Protein AF-A0AAV5ZBS5-F1 (afdb_monomer_lite)

pLDDT: mean 84.73, std 11.19, range [48.16, 96.88]

Structure (mmCIF, N/CA/C/O backbone):
data_AF-A0AAV5ZBS5-F1
#
_entry.id   AF-A0AAV5ZBS5-F1
#
loop_
_atom_site.group_PDB
_atom_site.id
_atom_site.type_symbol
_atom_site.label_atom_id
_atom_site.label_alt_id
_atom_site.label_comp_id
_atom_site.label_asym_id
_atom_site.label_entity_id
_atom_site.label_seq_id
_atom_site.pdbx_PDB_ins_code
_atom_site.Cartn_x
_atom_site.Cartn_y
_atom_site.Cartn_z
_atom_site.occupancy
_atom_site.B_iso_or_equiv
_atom_site.auth_seq_id
_atom_site.auth_comp_id
_atom_site.auth_asym_id
_atom_site.auth_atom_id
_atom_site.pdbx_PDB_model_num
ATOM 1 N N . MET A 1 1 ? 39.768 -5.581 -32.167 1.00 51.28 1 MET A N 1
ATOM 2 C CA . MET A 1 1 ? 39.218 -6.355 -31.025 1.00 51.28 1 MET A CA 1
ATOM 3 C C . MET A 1 1 ? 38.346 -5.538 -30.059 1.00 51.28 1 MET A C 1
ATOM 5 O O . MET A 1 1 ? 37.388 -6.115 -29.559 1.00 51.28 1 MET A O 1
ATOM 9 N N . LEU A 1 2 ? 38.604 -4.241 -29.797 1.00 56.34 2 LEU A N 1
ATOM 10 C CA . LEU A 1 2 ? 37.696 -3.407 -28.976 1.00 56.34 2 LEU A CA 1
ATOM 11 C C . LEU A 1 2 ? 36.294 -3.250 -29.602 1.00 56.34 2 LEU A C 1
ATOM 13 O O . LEU A 1 2 ? 35.307 -3.550 -28.942 1.00 56.34 2 LEU A O 1
ATOM 17 N N . HIS A 1 3 ? 36.211 -2.924 -30.899 1.00 62.34 3 HIS A N 1
ATOM 18 C CA . HIS A 1 3 ? 34.933 -2.745 -31.613 1.00 62.34 3 HIS A CA 1
ATOM 19 C C . HIS A 1 3 ? 33.985 -3.953 -31.527 1.00 62.34 3 HIS A C 1
ATOM 21 O O . HIS A 1 3 ? 32.789 -3.789 -31.313 1.00 62.34 3 HIS A O 1
ATOM 27 N N . GLU A 1 4 ? 34.493 -5.185 -31.627 1.00 64.44 4 GLU A N 1
ATOM 28 C CA . GLU A 1 4 ? 33.639 -6.374 -31.497 1.00 64.44 4 GLU A CA 1
ATOM 29 C C . GLU A 1 4 ? 33.108 -6.579 -30.075 1.00 64.44 4 GLU A C 1
ATOM 31 O O . GLU A 1 4 ? 31.980 -7.046 -29.895 1.00 64.44 4 GLU A O 1
ATOM 36 N N . ARG A 1 5 ? 33.910 -6.261 -29.050 1.00 65.81 5 ARG A N 1
ATOM 37 C CA . ARG A 1 5 ? 33.470 -6.338 -27.650 1.00 65.81 5 ARG A CA 1
ATOM 38 C C . ARG A 1 5 ? 32.401 -5.284 -27.369 1.00 65.81 5 ARG A C 1
ATOM 40 O O . ARG A 1 5 ? 31.407 -5.611 -26.716 1.00 65.81 5 ARG A O 1
ATOM 47 N N . ASP A 1 6 ? 32.542 -4.087 -27.927 1.00 66.62 6 ASP A N 1
ATOM 48 C CA . ASP A 1 6 ? 31.567 -3.003 -27.795 1.00 66.62 6 ASP A CA 1
ATOM 49 C C . ASP A 1 6 ? 30.260 -3.332 -28.527 1.00 66.62 6 ASP A C 1
ATOM 51 O O . ASP A 1 6 ? 29.185 -3.261 -27.927 1.00 66.62 6 ASP A O 1
ATOM 55 N N . ALA A 1 7 ? 30.332 -3.847 -29.759 1.00 67.94 7 ALA A N 1
ATOM 56 C CA . ALA A 1 7 ? 29.167 -4.289 -30.527 1.00 67.94 7 ALA A CA 1
ATOM 57 C C . ALA A 1 7 ? 28.394 -5.426 -29.827 1.00 67.94 7 ALA A C 1
ATOM 59 O O . ALA A 1 7 ? 27.163 -5.385 -29.719 1.00 67.94 7 ALA A O 1
ATOM 60 N N . ARG A 1 8 ? 29.098 -6.422 -29.263 1.00 73.00 8 ARG A N 1
ATOM 61 C CA . ARG A 1 8 ? 28.476 -7.498 -28.461 1.00 73.00 8 ARG A CA 1
ATOM 62 C C . ARG A 1 8 ? 27.852 -6.976 -27.164 1.00 73.00 8 ARG A C 1
ATOM 64 O O . ARG A 1 8 ? 26.898 -7.571 -26.653 1.00 73.00 8 ARG A O 1
ATOM 71 N N . THR A 1 9 ? 28.381 -5.899 -26.595 1.00 68.69 9 THR A N 1
ATOM 72 C CA . THR A 1 9 ? 27.859 -5.291 -25.361 1.00 68.69 9 THR A CA 1
ATOM 73 C C . THR A 1 9 ? 26.623 -4.439 -25.658 1.00 68.69 9 THR A C 1
ATOM 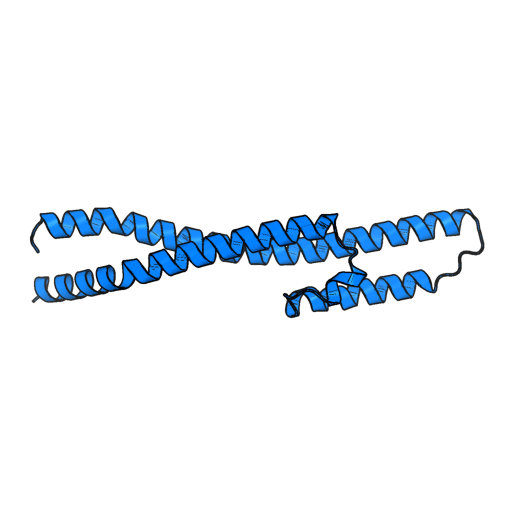75 O O . THR A 1 9 ? 25.592 -4.622 -25.010 1.00 68.69 9 THR A O 1
ATOM 78 N N . LEU A 1 10 ? 26.652 -3.639 -26.726 1.00 68.94 10 LEU A N 1
ATOM 79 C CA . LEU A 1 10 ? 25.508 -2.887 -27.252 1.00 68.94 10 LEU A CA 1
ATOM 80 C C . LEU A 1 10 ? 24.343 -3.807 -27.649 1.00 68.94 10 LEU A C 1
ATOM 82 O O . LEU A 1 10 ? 23.194 -3.550 -27.281 1.00 68.94 10 LEU A O 1
ATOM 86 N N . ALA A 1 11 ? 24.620 -4.923 -28.332 1.00 71.81 11 ALA A N 1
ATOM 87 C CA . ALA A 1 11 ? 23.603 -5.912 -28.691 1.00 71.81 11 ALA A CA 1
ATOM 88 C C . ALA A 1 11 ? 22.940 -6.543 -27.452 1.00 71.81 11 ALA A C 1
ATOM 90 O O . ALA A 1 11 ? 21.718 -6.722 -27.419 1.00 71.81 11 ALA A O 1
ATOM 91 N N . ARG A 1 12 ? 23.723 -6.827 -26.399 1.00 74.31 12 ARG A N 1
ATOM 92 C CA . ARG A 1 12 ? 23.208 -7.343 -25.120 1.00 74.31 12 ARG A CA 1
ATOM 93 C C . ARG A 1 12 ? 22.334 -6.322 -24.393 1.00 74.31 12 ARG A C 1
ATOM 95 O O . ARG A 1 12 ? 21.248 -6.690 -23.944 1.00 74.31 12 ARG A O 1
ATOM 102 N N . VAL A 1 13 ? 22.756 -5.058 -24.318 1.00 74.38 13 VAL A N 1
ATOM 103 C CA . VAL A 1 13 ? 21.959 -3.979 -23.705 1.00 74.38 13 VAL A CA 1
ATOM 104 C C . VAL A 1 13 ? 20.647 -3.800 -24.464 1.00 74.38 13 VAL A C 1
ATOM 106 O O . VAL A 1 13 ? 19.576 -3.807 -23.862 1.00 74.38 13 VAL A O 1
ATOM 109 N N . ARG A 1 14 ? 20.695 -3.760 -25.799 1.00 73.19 14 ARG A N 1
ATOM 110 C CA . ARG A 1 14 ? 19.506 -3.612 -26.647 1.00 73.19 14 ARG A CA 1
ATOM 111 C C . ARG A 1 14 ? 18.515 -4.767 -26.490 1.00 73.19 14 ARG A C 1
ATOM 113 O O . ARG A 1 14 ? 17.310 -4.530 -26.422 1.00 73.19 14 ARG A O 1
ATOM 120 N N . LYS A 1 15 ? 19.008 -6.007 -26.375 1.00 79.38 15 LYS A N 1
ATOM 121 C CA . LYS A 1 15 ? 18.171 -7.188 -26.101 1.00 79.38 15 LYS A CA 1
ATOM 122 C C . LYS A 1 15 ? 17.495 -7.105 -24.726 1.00 79.38 15 LYS A C 1
ATOM 124 O O . LYS A 1 15 ? 16.371 -7.575 -24.579 1.00 79.38 15 LYS A O 1
ATOM 129 N N . ARG A 1 16 ? 18.148 -6.481 -23.737 1.00 80.31 16 ARG A N 1
ATOM 130 C CA . ARG A 1 16 ? 17.623 -6.303 -22.371 1.00 80.31 16 ARG A CA 1
ATOM 131 C C . ARG A 1 16 ? 16.736 -5.065 -22.188 1.00 80.31 16 ARG A C 1
ATOM 133 O O . ARG A 1 16 ? 15.965 -5.032 -21.238 1.00 80.31 16 ARG A O 1
ATOM 140 N N . GLN A 1 17 ? 16.756 -4.087 -23.095 1.00 82.12 17 GLN A N 1
ATOM 141 C CA . GLN A 1 17 ? 15.938 -2.872 -22.954 1.00 82.12 17 GLN A CA 1
ATOM 142 C C . GLN A 1 17 ? 14.430 -3.130 -22.952 1.00 82.12 17 GLN A C 1
ATOM 144 O O . GLN A 1 17 ? 13.724 -2.574 -22.120 1.00 82.12 17 GLN A O 1
ATOM 149 N N . ARG A 1 18 ? 13.921 -3.960 -23.874 1.00 83.44 18 ARG A N 1
ATOM 150 C CA . ARG A 1 18 ? 12.489 -4.306 -23.919 1.00 83.44 18 ARG A CA 1
ATOM 151 C C . ARG A 1 18 ? 12.000 -4.965 -22.623 1.00 83.44 18 ARG A C 1
ATOM 153 O O . ARG A 1 18 ? 11.036 -4.451 -22.066 1.00 83.44 18 ARG A O 1
ATOM 160 N N . PRO A 1 19 ? 12.634 -6.040 -22.114 1.00 89.12 19 PRO A N 1
ATOM 161 C CA . PRO A 1 19 ? 12.183 -6.647 -20.867 1.00 89.12 19 PRO A CA 1
ATOM 162 C C . PRO A 1 19 ? 12.355 -5.713 -19.662 1.00 89.12 19 PRO A C 1
ATOM 164 O O . PRO A 1 19 ? 11.490 -5.721 -18.798 1.00 89.12 19 PRO A O 1
ATOM 167 N N . LEU A 1 20 ? 13.393 -4.866 -19.616 1.00 88.94 20 LEU A N 1
ATOM 168 C CA . LEU A 1 20 ? 13.556 -3.882 -18.536 1.00 88.94 20 LEU A CA 1
ATOM 169 C C . LEU A 1 20 ? 12.484 -2.785 -18.563 1.00 88.94 20 LEU A C 1
ATOM 171 O O . LEU A 1 20 ? 11.989 -2.409 -17.508 1.00 88.94 20 LEU A O 1
ATOM 175 N N . LEU A 1 21 ? 12.098 -2.301 -19.749 1.00 89.44 21 LEU A N 1
ATOM 176 C CA . LEU A 1 21 ? 10.982 -1.361 -19.897 1.00 89.44 21 LEU A CA 1
ATOM 177 C C . LEU A 1 21 ? 9.677 -1.993 -19.416 1.00 89.44 21 LEU A C 1
ATOM 179 O O . LEU A 1 21 ? 8.981 -1.392 -18.610 1.00 89.44 21 LEU A O 1
ATOM 183 N N . ILE A 1 22 ? 9.380 -3.217 -19.865 1.00 92.00 22 ILE A N 1
ATOM 184 C CA . ILE A 1 22 ? 8.178 -3.949 -19.448 1.00 92.00 22 ILE A CA 1
ATOM 185 C C . ILE A 1 22 ? 8.182 -4.152 -17.929 1.00 92.00 22 ILE A C 1
ATOM 187 O O . ILE A 1 22 ? 7.193 -3.84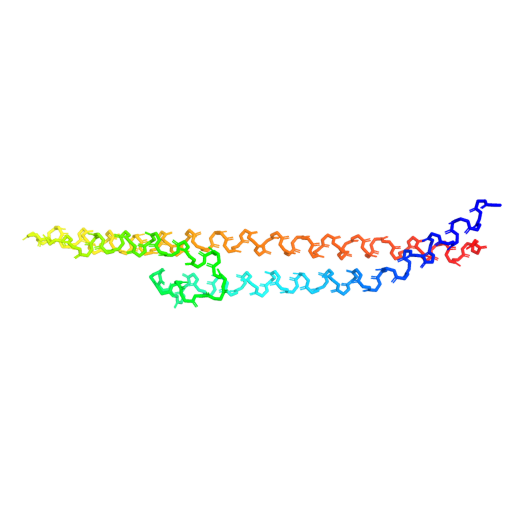2 -17.276 1.00 92.00 22 ILE A O 1
ATOM 191 N N . ALA A 1 23 ? 9.298 -4.613 -17.358 1.00 92.62 23 ALA A N 1
ATOM 192 C CA . ALA A 1 23 ? 9.432 -4.804 -15.917 1.00 92.62 23 ALA A CA 1
ATOM 193 C C . ALA A 1 23 ? 9.265 -3.487 -15.143 1.00 92.62 23 ALA A C 1
ATOM 195 O O . ALA A 1 23 ? 8.526 -3.451 -14.165 1.00 92.62 23 ALA A O 1
ATOM 196 N N . GLY A 1 24 ? 9.893 -2.399 -15.601 1.00 92.12 24 GLY A N 1
ATOM 197 C CA . GLY A 1 24 ? 9.761 -1.074 -14.996 1.00 92.12 24 GLY A CA 1
ATOM 198 C C . GLY A 1 24 ? 8.324 -0.553 -15.033 1.00 92.12 24 GLY A C 1
ATOM 199 O O . GLY A 1 24 ? 7.815 -0.102 -14.011 1.00 92.12 24 GLY A O 1
ATOM 200 N N . THR A 1 25 ? 7.637 -0.683 -16.174 1.00 94.25 25 THR A N 1
ATOM 201 C CA . THR A 1 25 ? 6.220 -0.312 -16.314 1.00 94.25 25 THR A CA 1
ATOM 202 C C . THR A 1 25 ? 5.329 -1.155 -15.410 1.00 94.25 25 THR A C 1
ATOM 204 O O . THR A 1 25 ? 4.482 -0.602 -14.717 1.00 94.25 25 THR A O 1
ATOM 207 N N . LEU A 1 26 ? 5.526 -2.476 -15.381 1.00 96.88 26 LEU A N 1
ATOM 208 C CA . LEU A 1 26 ? 4.746 -3.371 -14.527 1.00 96.88 26 LEU A CA 1
ATOM 209 C C . LEU A 1 26 ? 4.927 -3.027 -13.050 1.00 96.88 26 LEU A C 1
ATOM 211 O O . LEU A 1 26 ? 3.937 -2.879 -12.346 1.00 96.88 26 LEU A O 1
ATOM 215 N N . LEU A 1 27 ? 6.166 -2.846 -12.588 1.00 95.75 27 LEU A N 1
ATOM 216 C CA . LEU A 1 27 ? 6.442 -2.467 -11.201 1.00 95.75 27 LEU A CA 1
ATOM 217 C C . LEU A 1 27 ? 5.835 -1.106 -10.860 1.00 95.75 27 LEU A C 1
ATOM 219 O O . LEU A 1 27 ? 5.189 -0.973 -9.828 1.00 95.75 27 LEU A O 1
ATOM 223 N N . PHE A 1 28 ? 5.970 -0.118 -11.743 1.00 94.44 28 PHE A N 1
ATOM 224 C CA . PHE A 1 28 ? 5.369 1.196 -11.540 1.00 94.44 28 PHE A CA 1
ATOM 225 C C . PHE A 1 28 ? 3.842 1.111 -11.390 1.00 94.44 28 PHE A C 1
ATOM 227 O O . PHE A 1 28 ? 3.286 1.640 -10.428 1.00 94.44 28 PHE A O 1
ATOM 234 N N . LEU A 1 29 ? 3.168 0.395 -12.298 1.00 96.88 29 LEU A N 1
ATOM 235 C CA . LEU A 1 29 ? 1.716 0.213 -12.254 1.00 96.88 29 LEU A CA 1
ATOM 236 C C . LEU A 1 29 ? 1.277 -0.569 -11.015 1.00 96.88 29 LEU A C 1
ATOM 238 O O . LEU A 1 29 ? 0.334 -0.158 -10.346 1.00 96.88 29 LEU A O 1
ATOM 242 N N . LEU A 1 30 ? 1.972 -1.656 -10.674 1.00 95.56 30 LEU A N 1
ATOM 243 C CA . LEU A 1 30 ? 1.677 -2.447 -9.479 1.00 95.56 30 LEU A CA 1
ATOM 244 C C . LEU A 1 30 ? 1.836 -1.614 -8.203 1.00 95.56 30 LEU A C 1
ATOM 246 O O . LEU A 1 30 ? 0.950 -1.643 -7.355 1.00 95.56 30 LEU A O 1
ATOM 250 N N . GLY A 1 31 ? 2.914 -0.835 -8.082 1.00 94.31 31 GLY A N 1
ATOM 251 C CA . GLY A 1 31 ? 3.133 0.056 -6.941 1.00 94.31 31 GLY A CA 1
ATOM 252 C C . GLY A 1 31 ? 2.061 1.143 -6.828 1.00 94.31 31 GLY A C 1
ATOM 253 O O . GLY A 1 31 ? 1.582 1.421 -5.728 1.00 94.31 31 GLY A O 1
ATOM 254 N N . ALA A 1 32 ? 1.631 1.715 -7.957 1.00 94.44 32 ALA A N 1
ATOM 255 C CA . ALA A 1 32 ? 0.579 2.731 -7.995 1.00 94.44 32 ALA A CA 1
ATOM 256 C C . ALA A 1 32 ? -0.795 2.160 -7.615 1.00 94.44 32 ALA A C 1
ATOM 258 O O . ALA A 1 32 ? -1.461 2.700 -6.732 1.00 94.44 32 ALA A O 1
ATOM 259 N N . VAL A 1 33 ? -1.195 1.040 -8.227 1.00 96.56 33 VAL A N 1
ATOM 260 C CA . VAL A 1 33 ? -2.461 0.352 -7.925 1.00 96.56 33 VAL A CA 1
ATOM 261 C C . VAL A 1 33 ? -2.490 -0.105 -6.469 1.00 96.56 33 VAL A C 1
ATOM 263 O O . VAL A 1 33 ? -3.490 0.095 -5.787 1.00 96.56 33 VAL A O 1
ATOM 266 N N . TYR A 1 34 ? -1.384 -0.657 -5.966 1.00 95.31 34 TYR A N 1
ATOM 267 C CA . TYR A 1 34 ? -1.281 -1.081 -4.573 1.00 95.31 34 TYR A CA 1
ATOM 268 C C . TYR A 1 34 ? -1.400 0.091 -3.591 1.00 95.31 34 TYR A C 1
ATOM 270 O O . TYR A 1 34 ? -2.093 -0.017 -2.583 1.00 95.31 34 TYR A O 1
ATOM 278 N N . SER A 1 35 ? -0.774 1.229 -3.900 1.00 93.38 35 SER A N 1
ATOM 279 C CA . SER A 1 35 ? -0.873 2.437 -3.071 1.00 93.38 35 SER A CA 1
ATOM 280 C C . SER A 1 35 ? -2.294 3.010 -3.065 1.00 93.38 35 SER A C 1
ATOM 282 O O . SER A 1 35 ? -2.800 3.354 -2.001 1.00 93.38 35 SER A O 1
ATOM 284 N N . LEU A 1 36 ? -2.966 3.061 -4.221 1.00 94.94 36 LEU A N 1
ATOM 285 C CA . LEU A 1 36 ? -4.370 3.486 -4.317 1.00 94.94 36 LEU A CA 1
ATOM 286 C C . LEU A 1 36 ? -5.294 2.562 -3.521 1.00 94.94 36 LEU A C 1
ATOM 288 O O . LEU A 1 36 ? -6.123 3.034 -2.748 1.00 94.94 36 LEU A O 1
ATOM 292 N N . TRP A 1 37 ? -5.103 1.250 -3.654 1.00 94.75 37 TRP A N 1
ATOM 293 C CA . TRP A 1 37 ? -5.830 0.254 -2.873 1.00 94.75 37 TRP A CA 1
ATOM 294 C C . TRP A 1 37 ? -5.601 0.416 -1.361 1.00 94.75 37 TRP A C 1
ATOM 296 O O . TRP A 1 37 ? -6.538 0.302 -0.574 1.00 94.75 37 TRP A O 1
ATOM 306 N N . ALA A 1 38 ? -4.378 0.740 -0.933 1.00 93.06 38 ALA A N 1
ATOM 307 C CA . ALA A 1 38 ? -4.084 0.998 0.474 1.00 93.06 38 ALA A CA 1
ATOM 308 C C . ALA A 1 38 ? -4.802 2.254 1.008 1.00 93.06 38 ALA A C 1
ATOM 310 O O . ALA A 1 38 ? -5.283 2.239 2.141 1.00 93.06 38 ALA A O 1
ATOM 311 N N . VAL A 1 39 ? -4.893 3.322 0.205 1.00 93.69 39 VAL A N 1
ATOM 312 C CA . VAL A 1 39 ? -5.630 4.555 0.552 1.00 93.69 39 VAL A CA 1
ATOM 313 C C . VAL A 1 39 ? -7.133 4.298 0.656 1.00 93.69 39 VAL A C 1
ATOM 315 O O . VAL A 1 39 ? -7.778 4.802 1.576 1.00 93.69 39 VAL A O 1
ATOM 318 N N . ASP A 1 40 ? -7.689 3.509 -0.263 1.00 92.88 40 ASP A N 1
ATOM 319 C CA . ASP A 1 40 ? -9.102 3.121 -0.237 1.00 92.88 40 ASP A CA 1
ATOM 320 C C . ASP A 1 40 ? -9.442 2.392 1.073 1.00 92.88 40 ASP A C 1
ATOM 322 O O . ASP A 1 40 ? -10.338 2.795 1.819 1.00 92.88 40 ASP A O 1
ATOM 326 N N . ARG A 1 41 ? -8.622 1.406 1.452 1.00 89.81 41 ARG A N 1
ATOM 327 C CA . ARG A 1 41 ? -8.806 0.665 2.708 1.00 89.81 41 ARG A CA 1
ATOM 328 C C . ARG A 1 41 ? -8.602 1.498 3.963 1.00 89.81 41 ARG A C 1
ATOM 330 O O . ARG A 1 41 ? -9.308 1.278 4.946 1.00 89.81 41 ARG A O 1
ATOM 337 N N . LEU A 1 42 ? -7.713 2.496 3.927 1.00 90.62 42 LEU A N 1
ATOM 338 C CA . LEU A 1 42 ? -7.564 3.443 5.034 1.00 90.62 42 LEU A CA 1
ATOM 339 C C . LEU A 1 42 ? -8.900 4.100 5.389 1.00 90.62 42 LEU A C 1
ATOM 341 O O . LEU A 1 42 ? -9.096 4.375 6.564 1.00 90.62 42 LEU A O 1
ATOM 345 N N . HIS A 1 43 ? -9.822 4.303 4.440 1.00 86.44 43 HIS A N 1
ATOM 346 C CA . HIS A 1 43 ? -11.130 4.935 4.669 1.00 86.44 43 HIS A CA 1
ATOM 347 C C . HIS A 1 43 ? -12.285 3.926 4.761 1.00 86.44 43 HIS A C 1
ATOM 349 O O . HIS A 1 43 ? -13.207 4.138 5.550 1.00 86.44 43 HIS A O 1
ATOM 355 N N . GLY A 1 44 ? -12.215 2.831 4.003 1.00 83.56 44 GLY A N 1
ATOM 356 C CA . GLY A 1 44 ? -13.321 1.892 3.819 1.00 83.56 44 GLY A CA 1
ATOM 357 C C . GLY A 1 44 ? -13.296 0.630 4.680 1.00 83.56 44 GLY A C 1
ATOM 358 O O . GLY A 1 44 ? -14.247 -0.144 4.604 1.00 83.56 44 GLY A O 1
ATOM 359 N N . THR A 1 45 ? -12.246 0.363 5.467 1.00 85.94 45 THR A N 1
ATOM 360 C CA . THR A 1 45 ? -12.153 -0.896 6.230 1.00 85.94 45 THR A CA 1
ATOM 361 C C . THR A 1 45 ? -11.688 -0.684 7.679 1.00 85.94 45 THR A C 1
ATOM 363 O O . THR A 1 45 ? -10.629 -0.091 7.899 1.00 85.94 45 THR A O 1
ATOM 366 N N . PRO A 1 46 ? -12.444 -1.181 8.681 1.00 85.56 46 PRO A N 1
ATOM 367 C CA . PRO A 1 46 ? -11.985 -1.260 10.068 1.00 85.56 46 PRO A CA 1
ATOM 368 C C . PRO A 1 46 ? -10.713 -2.103 10.210 1.00 85.56 46 PRO A C 1
ATOM 370 O O . PRO A 1 46 ? -10.538 -3.104 9.508 1.00 85.56 46 PRO A O 1
ATOM 373 N N . ALA A 1 47 ? -9.848 -1.770 11.173 1.00 84.56 47 ALA A N 1
ATOM 374 C CA . ALA A 1 47 ? -8.573 -2.474 11.342 1.00 84.56 47 ALA A CA 1
ATOM 375 C C . ALA A 1 47 ? -8.746 -3.967 11.675 1.00 84.56 47 ALA A C 1
ATOM 377 O O . ALA A 1 47 ? -7.919 -4.787 11.282 1.00 84.56 47 ALA A O 1
ATOM 378 N N . ALA A 1 48 ? -9.815 -4.344 12.380 1.00 79.12 48 ALA A N 1
ATOM 379 C CA . ALA A 1 48 ? -10.088 -5.737 12.748 1.00 79.12 48 ALA A CA 1
ATOM 380 C C . ALA A 1 48 ? -10.312 -6.654 11.528 1.00 79.12 48 ALA A C 1
ATOM 382 O O . ALA A 1 48 ? -9.942 -7.835 11.541 1.00 79.12 48 ALA A O 1
ATOM 383 N N . GLU A 1 49 ? -10.897 -6.107 10.462 1.00 84.75 49 GLU A N 1
ATOM 384 C CA . GLU A 1 49 ? -11.253 -6.833 9.238 1.00 84.75 49 GLU A CA 1
ATOM 385 C C . GLU A 1 49 ? -10.067 -6.966 8.271 1.00 84.75 49 GLU A C 1
ATOM 387 O O . GLU A 1 49 ? -10.090 -7.770 7.338 1.00 84.75 49 GLU A O 1
ATOM 392 N N . GLU A 1 50 ? -8.976 -6.240 8.526 1.00 87.50 50 GLU A N 1
ATOM 393 C CA . GLU A 1 50 ? -7.768 -6.261 7.698 1.00 87.50 50 GLU A CA 1
ATOM 394 C C . GLU A 1 50 ? -7.030 -7.600 7.715 1.00 87.50 50 GLU A C 1
ATOM 396 O O . GLU A 1 50 ? -6.229 -7.878 6.827 1.00 87.50 50 GLU A O 1
ATOM 401 N N . THR A 1 51 ? -7.340 -8.476 8.671 1.00 84.81 51 THR A N 1
ATOM 402 C CA . THR A 1 51 ? -6.762 -9.827 8.749 1.00 84.81 51 THR A CA 1
ATOM 403 C C . THR A 1 51 ? -7.054 -10.703 7.523 1.00 84.81 51 THR A C 1
ATOM 405 O O . THR A 1 51 ? -6.301 -11.643 7.265 1.00 84.81 51 THR A O 1
ATOM 408 N N . ALA A 1 52 ? -8.112 -10.400 6.762 1.00 84.31 52 ALA A N 1
ATOM 409 C CA . ALA A 1 52 ? -8.508 -11.138 5.561 1.00 84.31 52 ALA A CA 1
ATOM 410 C C . ALA A 1 52 ? -7.894 -10.590 4.258 1.00 84.31 52 ALA A C 1
ATOM 412 O O . ALA A 1 52 ? -8.157 -11.132 3.183 1.00 84.31 52 ALA A O 1
ATOM 413 N N . ALA A 1 53 ? -7.098 -9.519 4.325 1.00 87.25 53 ALA A N 1
ATOM 414 C CA . ALA A 1 53 ? -6.531 -8.902 3.135 1.00 87.25 53 ALA A CA 1
ATOM 415 C C . ALA A 1 53 ? -5.512 -9.820 2.423 1.00 87.25 53 ALA A C 1
ATOM 417 O O . ALA A 1 53 ? -4.877 -10.694 3.023 1.00 87.25 53 ALA A O 1
ATOM 418 N N . PHE A 1 54 ? -5.372 -9.640 1.103 1.00 86.88 54 PHE A N 1
ATOM 419 C CA . PHE A 1 54 ? -4.536 -10.507 0.261 1.00 86.88 54 PHE A CA 1
ATOM 420 C C . PHE A 1 54 ? -3.037 -10.385 0.584 1.00 86.88 54 PHE A C 1
ATOM 422 O O . PHE A 1 54 ? -2.273 -11.326 0.358 1.00 86.88 54 PHE A O 1
ATOM 429 N N . ASP A 1 55 ? -2.611 -9.248 1.138 1.00 87.75 55 ASP A N 1
ATOM 430 C CA . ASP A 1 55 ? -1.245 -8.932 1.545 1.00 87.75 55 ASP A CA 1
ATOM 431 C C . ASP A 1 55 ? -0.897 -9.587 2.891 1.00 87.75 55 ASP A C 1
ATOM 433 O O . ASP A 1 55 ? -0.490 -8.924 3.844 1.00 87.75 55 ASP A O 1
ATOM 437 N N . ARG A 1 56 ? -1.037 -10.920 2.961 1.00 85.81 56 ARG A N 1
ATOM 438 C CA . ARG A 1 56 ? -0.958 -11.731 4.192 1.00 85.81 56 ARG A CA 1
ATOM 439 C C . ARG A 1 56 ? 0.135 -11.327 5.192 1.00 85.81 56 ARG A C 1
ATOM 441 O O . ARG A 1 56 ? -0.185 -11.284 6.379 1.00 85.81 56 ARG A O 1
ATOM 448 N N . PRO A 1 57 ? 1.394 -11.042 4.796 1.00 87.56 57 PRO A N 1
ATOM 449 C CA . PRO A 1 57 ? 2.417 -10.621 5.753 1.00 87.56 57 PRO A CA 1
ATOM 450 C C . PRO A 1 57 ? 2.039 -9.336 6.500 1.00 87.56 57 PRO A C 1
ATOM 452 O O . PRO A 1 57 ? 2.164 -9.280 7.720 1.00 87.56 57 PRO A O 1
ATOM 455 N N . ILE A 1 58 ? 1.511 -8.337 5.794 1.00 88.19 58 ILE A N 1
ATOM 456 C CA . ILE A 1 58 ? 1.096 -7.052 6.369 1.00 88.19 58 ILE A CA 1
ATOM 457 C C . ILE A 1 58 ? -0.260 -7.201 7.064 1.00 88.19 58 ILE A C 1
ATOM 459 O O . ILE A 1 58 ? -0.407 -6.783 8.208 1.00 88.19 58 ILE A O 1
ATOM 463 N N . ALA A 1 59 ? -1.215 -7.891 6.436 1.00 87.38 59 ALA A N 1
ATOM 464 C CA . ALA A 1 59 ? -2.516 -8.221 7.019 1.00 87.38 59 ALA A CA 1
ATOM 465 C C . ALA A 1 59 ? -2.392 -8.967 8.360 1.00 87.38 59 ALA A C 1
ATOM 467 O O . ALA A 1 59 ? -3.219 -8.808 9.256 1.00 87.38 59 ALA A O 1
ATOM 468 N N . SER A 1 60 ? -1.331 -9.760 8.549 1.00 88.94 60 SER A N 1
ATOM 469 C CA . SER A 1 60 ? -1.086 -10.454 9.815 1.00 88.94 60 SER A CA 1
ATOM 470 C C . SER A 1 60 ? -0.835 -9.503 10.991 1.00 88.94 60 SER A C 1
ATOM 472 O O . SER A 1 60 ? -1.165 -9.856 12.124 1.00 88.94 60 SER A O 1
ATOM 474 N N . LEU A 1 61 ? -0.347 -8.282 10.734 1.00 87.94 61 LEU A N 1
ATOM 475 C CA . LEU A 1 61 ? -0.170 -7.242 11.751 1.00 87.94 61 LEU A CA 1
ATOM 476 C C . LEU A 1 61 ? -1.512 -6.751 12.303 1.00 87.94 61 LEU A C 1
ATOM 478 O O . LEU A 1 61 ? -1.580 -6.348 13.461 1.00 87.94 61 LEU A O 1
ATOM 482 N N . ALA A 1 62 ? -2.603 -6.876 11.541 1.00 88.81 62 ALA A N 1
ATOM 483 C CA . ALA A 1 62 ? -3.945 -6.565 12.026 1.00 88.81 62 ALA A CA 1
ATOM 484 C C . ALA A 1 62 ? -4.358 -7.448 13.218 1.00 88.81 62 ALA A C 1
ATOM 486 O O . ALA A 1 62 ? -5.186 -7.040 14.028 1.00 88.81 62 ALA A O 1
ATOM 487 N N . LYS A 1 63 ? -3.734 -8.625 13.401 1.00 88.50 63 LYS A N 1
ATOM 488 C CA . LYS A 1 63 ? -3.939 -9.456 14.601 1.00 88.50 63 LYS A CA 1
ATOM 489 C C . LYS A 1 63 ? -3.507 -8.741 15.883 1.00 88.50 63 LYS A C 1
ATOM 491 O O . LYS A 1 63 ? -4.133 -8.948 16.917 1.00 88.50 63 LYS A O 1
ATOM 496 N N . LEU A 1 64 ? -2.470 -7.899 15.822 1.00 87.06 64 LEU A N 1
ATOM 497 C CA . LEU A 1 64 ? -2.017 -7.099 16.965 1.00 87.06 64 LEU A CA 1
ATOM 498 C C . LEU A 1 64 ? -3.075 -6.061 17.344 1.00 87.06 64 LEU A C 1
ATOM 500 O O . LEU A 1 64 ? -3.396 -5.915 18.520 1.00 87.06 64 LEU A O 1
ATOM 504 N N . VAL A 1 65 ? -3.651 -5.389 16.343 1.00 86.50 65 VAL A N 1
ATOM 505 C CA . VAL A 1 65 ? -4.720 -4.402 16.548 1.00 86.50 65 VAL A CA 1
ATOM 506 C C . VAL A 1 65 ? -5.973 -5.075 17.100 1.00 86.50 65 VAL A C 1
ATOM 508 O O . VAL A 1 65 ? -6.520 -4.631 18.106 1.00 86.50 65 VAL A O 1
ATOM 511 N N . ARG A 1 66 ? -6.375 -6.202 16.507 1.00 87.00 66 ARG A N 1
ATOM 512 C CA . ARG A 1 66 ? -7.516 -6.994 16.971 1.00 87.00 66 ARG A CA 1
ATOM 513 C C . ARG A 1 66 ? -7.342 -7.455 18.418 1.00 87.00 66 ARG A C 1
ATOM 515 O O . ARG A 1 66 ? -8.265 -7.328 19.210 1.00 87.00 66 ARG A O 1
ATOM 522 N N . ALA A 1 67 ? -6.150 -7.920 18.794 1.00 88.31 67 ALA A N 1
ATOM 523 C CA . ALA A 1 67 ? -5.862 -8.313 20.173 1.00 88.31 67 ALA A CA 1
ATOM 524 C C . ALA A 1 67 ? -5.950 -7.133 21.160 1.00 88.31 67 ALA A C 1
ATOM 526 O O . ALA A 1 67 ? -6.323 -7.333 22.315 1.00 88.31 67 ALA A O 1
ATOM 527 N N . GLN A 1 68 ? -5.613 -5.911 20.733 1.00 86.56 68 GLN A N 1
ATOM 528 C CA . GLN A 1 68 ? -5.802 -4.705 21.546 1.00 86.56 68 GLN A CA 1
ATOM 529 C C . GLN A 1 68 ? -7.288 -4.346 21.679 1.00 86.56 68 GLN A C 1
ATOM 531 O O . GLN A 1 68 ? -7.754 -4.130 22.796 1.00 86.56 68 GLN A O 1
ATOM 536 N N . GLN A 1 69 ? -8.048 -4.362 20.579 1.00 85.06 69 GLN A N 1
ATOM 537 C CA . GLN A 1 69 ? -9.501 -4.143 20.601 1.00 85.06 69 GLN A CA 1
ATOM 538 C C . GLN A 1 69 ? -10.213 -5.151 21.511 1.00 85.06 69 GLN A C 1
ATOM 540 O O . GLN A 1 69 ? -10.975 -4.750 22.382 1.00 85.06 69 GLN A O 1
ATOM 545 N N . GLU A 1 70 ? -9.870 -6.438 21.428 1.00 88.62 70 GLU A N 1
ATOM 546 C CA . GLU A 1 70 ? -10.444 -7.471 22.300 1.00 88.62 70 GLU A CA 1
ATOM 547 C C . GLU A 1 70 ? -10.153 -7.232 23.793 1.00 88.62 70 GLU A C 1
ATOM 549 O O . GLU A 1 70 ? -10.940 -7.643 24.647 1.00 88.62 70 GLU A O 1
ATOM 554 N N . ARG A 1 71 ? -9.039 -6.573 24.145 1.00 87.00 71 ARG A N 1
ATOM 555 C CA . ARG A 1 71 ? -8.753 -6.173 25.536 1.00 87.00 71 ARG A CA 1
ATOM 556 C C . ARG A 1 71 ? -9.615 -4.988 25.966 1.00 87.00 71 ARG A C 1
ATOM 558 O O . ARG A 1 71 ? -10.142 -5.010 27.074 1.00 87.00 71 ARG A O 1
ATOM 565 N N . LEU A 1 72 ? -9.776 -3.993 25.095 1.00 85.62 72 LEU A N 1
ATOM 566 C CA . LEU A 1 72 ? -10.637 -2.822 25.308 1.00 85.62 72 LEU A CA 1
ATOM 567 C C . LEU A 1 72 ? -12.124 -3.197 25.410 1.00 85.62 72 LEU A C 1
ATOM 569 O O . LEU A 1 72 ? -12.869 -2.594 26.181 1.00 85.62 72 LEU A O 1
ATOM 573 N N . ASP A 1 73 ? -12.564 -4.221 24.687 1.00 84.25 73 ASP A N 1
ATOM 574 C CA . ASP A 1 73 ? -13.950 -4.698 24.729 1.00 84.25 73 ASP A CA 1
ATOM 575 C C . ASP A 1 73 ? -14.297 -5.432 26.025 1.00 84.25 73 ASP A C 1
ATOM 577 O O . ASP A 1 73 ? -15.453 -5.442 26.441 1.00 84.25 73 ASP A O 1
ATOM 581 N N . ARG A 1 74 ? -13.296 -5.986 26.719 1.00 87.25 74 ARG A N 1
ATOM 582 C CA . ARG A 1 74 ? -13.480 -6.598 28.045 1.00 87.25 74 ARG A CA 1
ATOM 583 C C . ARG A 1 74 ? -13.601 -5.573 29.171 1.00 87.25 74 ARG A C 1
ATOM 585 O O . ARG A 1 74 ? -13.995 -5.947 30.274 1.00 87.25 74 ARG A O 1
ATOM 592 N N . VAL A 1 75 ? -13.262 -4.307 28.925 1.00 85.12 75 VAL A N 1
ATOM 593 C CA . VAL A 1 75 ? -13.416 -3.239 29.918 1.00 85.12 75 VAL A CA 1
ATOM 594 C C . VAL A 1 75 ? -14.907 -2.938 30.082 1.00 85.12 75 VAL A C 1
ATOM 596 O O . VAL A 1 75 ? -15.565 -2.509 29.135 1.00 85.12 75 VAL A O 1
ATOM 599 N N . GLN A 1 76 ? -15.437 -3.164 31.288 1.00 83.50 76 GLN A N 1
ATOM 600 C CA . GLN A 1 76 ? -16.814 -2.824 31.653 1.00 83.50 76 GLN A CA 1
ATOM 601 C C . GLN A 1 76 ? -16.837 -1.476 32.389 1.00 83.50 76 GLN A C 1
ATOM 603 O O . GLN A 1 76 ? -16.517 -1.436 33.577 1.00 83.50 76 GLN A O 1
ATOM 608 N N . PRO A 1 77 ? -17.181 -0.367 31.710 1.00 83.31 77 PRO A N 1
ATOM 609 C CA . PRO A 1 77 ? -17.259 0.945 32.341 1.00 83.31 77 PRO A CA 1
ATOM 610 C C . PRO A 1 77 ? -18.455 1.025 33.302 1.00 83.31 77 PRO A C 1
ATOM 612 O O . PRO A 1 77 ? -19.600 0.752 32.921 1.00 83.31 77 PRO A O 1
ATOM 615 N N . LEU A 1 78 ? -18.192 1.437 34.541 1.00 88.38 78 LEU A N 1
ATOM 616 C CA . LEU A 1 78 ? -19.175 1.545 35.620 1.00 88.38 78 LEU A CA 1
ATOM 617 C C . LEU A 1 78 ? -19.866 2.915 35.620 1.00 88.38 78 LEU A C 1
ATOM 619 O O . LEU A 1 78 ? -21.036 3.018 35.992 1.00 88.38 78 LEU A O 1
ATOM 623 N N . THR A 1 79 ? -19.176 3.960 35.154 1.00 89.81 79 THR A N 1
ATOM 624 C CA . THR A 1 79 ? -19.690 5.340 35.112 1.00 89.81 79 THR A CA 1
ATOM 625 C C . THR A 1 79 ? -19.991 5.824 33.685 1.00 89.81 79 THR A C 1
ATOM 627 O O . THR A 1 79 ? -19.514 5.263 32.697 1.00 89.81 79 THR A O 1
ATOM 630 N N . GLN A 1 80 ? -20.798 6.888 33.542 1.00 86.75 80 GLN A N 1
ATOM 631 C CA . GLN A 1 80 ? -21.068 7.499 32.227 1.00 86.75 80 GLN A CA 1
ATOM 632 C C . GLN A 1 80 ? -19.803 8.089 31.582 1.00 86.75 80 GLN A C 1
ATOM 634 O O . GLN A 1 80 ? -19.627 7.966 30.372 1.00 86.75 80 GLN A O 1
ATOM 639 N N . ILE A 1 81 ? -18.908 8.667 32.387 1.00 90.94 81 ILE A N 1
ATOM 640 C CA . ILE A 1 81 ? -17.634 9.234 31.923 1.00 90.94 81 ILE A CA 1
ATOM 641 C C . ILE A 1 81 ? -16.727 8.125 31.372 1.00 90.94 81 ILE A C 1
ATOM 643 O O . ILE A 1 81 ? -16.193 8.245 30.269 1.00 90.94 81 ILE A O 1
ATOM 647 N N . GLU A 1 82 ? -16.617 7.000 32.083 1.00 87.94 82 GLU A N 1
ATOM 648 C CA . GLU A 1 82 ? -15.863 5.833 31.610 1.00 87.94 82 GLU A CA 1
ATOM 649 C C . GLU A 1 82 ? -16.436 5.253 30.315 1.00 87.94 82 GLU A C 1
ATOM 651 O O . GLU A 1 82 ? -15.675 4.818 29.455 1.00 87.94 82 GLU A O 1
ATOM 656 N N . ARG A 1 83 ? -17.765 5.279 30.131 1.00 87.88 83 ARG A N 1
ATOM 657 C CA . ARG A 1 83 ? -18.385 4.856 28.865 1.00 87.88 83 ARG A CA 1
ATOM 658 C C . ARG A 1 83 ? -17.949 5.742 27.707 1.00 87.88 83 ARG A C 1
ATOM 660 O O . ARG A 1 83 ? -17.555 5.204 26.676 1.00 87.88 83 ARG A O 1
ATOM 667 N N . SER A 1 84 ? -17.989 7.066 27.869 1.00 88.12 84 SER A N 1
ATOM 668 C CA . SER A 1 84 ? -17.531 7.983 26.817 1.00 88.12 84 SER A CA 1
ATOM 669 C C . SER A 1 84 ? -16.042 7.814 26.516 1.00 88.12 84 SER A C 1
ATOM 671 O O . SER A 1 84 ? -15.663 7.734 25.351 1.00 88.12 84 SER A O 1
ATOM 673 N N . LEU A 1 85 ? -15.208 7.660 27.549 1.00 89.75 85 LEU A N 1
ATOM 674 C CA . LEU A 1 85 ? -13.773 7.416 27.390 1.00 89.75 85 LEU A CA 1
ATOM 675 C C . LEU A 1 85 ? -13.496 6.092 26.675 1.00 89.75 85 LEU A C 1
ATOM 677 O O . LEU A 1 85 ? -12.653 6.053 25.788 1.00 89.75 85 LEU A O 1
ATOM 681 N N . ALA A 1 86 ? -14.213 5.019 27.015 1.0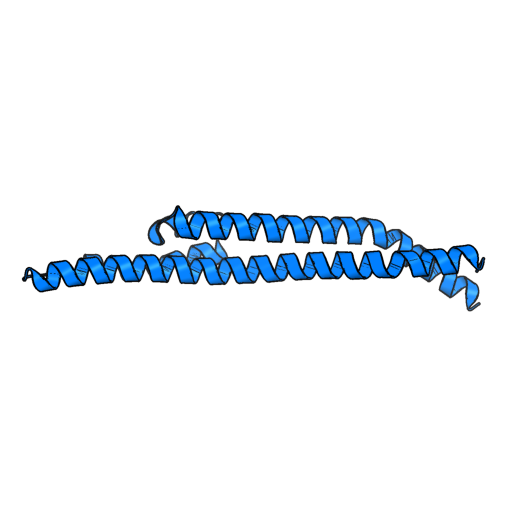0 88.62 86 ALA A N 1
ATOM 682 C CA . ALA A 1 86 ? -14.051 3.721 26.367 1.00 88.62 86 ALA A CA 1
ATOM 683 C C . ALA A 1 86 ? -14.433 3.761 24.878 1.00 88.62 86 ALA A C 1
ATOM 685 O O . ALA A 1 86 ? -13.770 3.123 24.063 1.00 88.62 86 ALA A O 1
ATOM 686 N N . VAL A 1 87 ? -15.477 4.514 24.511 1.00 89.12 87 VAL A N 1
ATOM 687 C CA . VAL A 1 87 ? -15.857 4.723 23.103 1.00 89.12 87 VAL A CA 1
ATOM 688 C C . VAL A 1 87 ? -14.759 5.474 22.351 1.00 89.12 87 VAL A C 1
ATOM 690 O O . VAL A 1 87 ? -14.345 5.020 21.285 1.00 89.12 87 VAL A O 1
ATOM 693 N N . GLU A 1 88 ? -14.239 6.557 22.928 1.00 89.69 88 GLU A N 1
ATOM 694 C CA . GLU A 1 88 ? -13.165 7.346 22.315 1.00 89.69 88 GLU A CA 1
ATOM 695 C C . GLU A 1 88 ? -11.876 6.523 22.159 1.00 89.69 88 GLU A C 1
ATOM 697 O O . GLU A 1 88 ? -11.280 6.478 21.085 1.00 89.69 88 GLU A O 1
ATOM 702 N N . LEU A 1 89 ? -11.491 5.774 23.197 1.00 89.94 89 LEU A N 1
ATOM 703 C CA . LEU A 1 89 ? -10.343 4.864 23.171 1.00 89.94 89 LEU A CA 1
ATOM 704 C C . LEU A 1 89 ? -10.479 3.789 22.086 1.00 89.94 89 LEU A C 1
ATOM 706 O O . LEU A 1 89 ? -9.499 3.479 21.408 1.00 89.94 89 LEU A O 1
ATOM 710 N N . ARG A 1 90 ? -11.679 3.226 21.888 1.00 88.50 90 ARG A N 1
ATOM 711 C CA . ARG A 1 90 ? -11.941 2.258 20.809 1.00 88.50 90 ARG A CA 1
ATOM 712 C C . ARG A 1 90 ? -11.809 2.900 19.429 1.00 88.50 90 ARG A C 1
ATOM 714 O O . ARG A 1 90 ? -11.170 2.310 18.558 1.00 88.50 90 ARG A O 1
ATOM 721 N N . ALA A 1 91 ? -12.368 4.096 19.241 1.00 89.44 91 ALA A N 1
ATOM 722 C CA . ALA A 1 91 ? -12.262 4.836 17.985 1.00 89.44 91 ALA A CA 1
ATOM 723 C C . ALA A 1 91 ? -10.801 5.183 17.660 1.00 89.44 91 ALA A C 1
ATOM 725 O O . ALA A 1 91 ? -10.334 4.960 16.542 1.00 89.44 91 ALA A O 1
ATOM 726 N N . GLN A 1 92 ? -10.045 5.641 18.659 1.00 90.38 92 GLN A N 1
ATOM 727 C CA . GLN A 1 92 ? -8.630 5.961 18.511 1.00 90.38 92 GLN A CA 1
ATOM 728 C C . GLN A 1 92 ? -7.781 4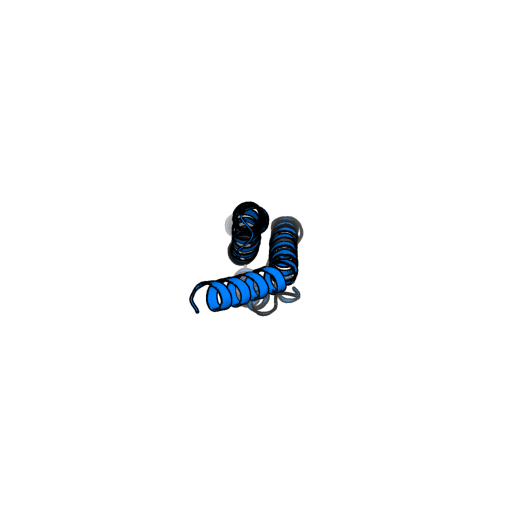.712 18.234 1.00 90.38 92 GLN A C 1
ATOM 730 O O . GLN A 1 92 ? -6.878 4.763 17.395 1.00 90.38 92 GLN A O 1
ATOM 735 N N . ALA A 1 93 ? -8.067 3.584 18.892 1.00 89.12 93 ALA A N 1
ATOM 736 C CA . ALA A 1 93 ? -7.375 2.320 18.651 1.00 89.12 93 ALA A CA 1
ATOM 737 C C . ALA A 1 93 ? -7.607 1.800 17.222 1.00 89.12 93 ALA A C 1
ATOM 739 O O . ALA A 1 93 ? -6.649 1.379 16.568 1.00 89.12 93 ALA A O 1
ATOM 740 N N . ASP A 1 94 ? -8.842 1.876 16.714 1.00 90.31 94 ASP A N 1
ATOM 741 C CA . ASP A 1 94 ? -9.156 1.512 15.327 1.00 90.31 94 ASP A CA 1
ATOM 742 C C . ASP A 1 94 ? -8.441 2.434 14.329 1.00 90.31 94 ASP A C 1
ATOM 744 O O . ASP A 1 94 ? -7.727 1.954 13.447 1.00 90.31 94 ASP A O 1
ATOM 748 N N . ALA A 1 95 ? -8.543 3.755 14.516 1.00 90.81 95 ALA A N 1
ATOM 749 C CA . ALA A 1 95 ? -7.880 4.737 13.660 1.00 90.81 95 ALA A CA 1
ATOM 750 C C . ALA A 1 95 ? -6.356 4.537 13.630 1.00 90.81 95 ALA A C 1
ATOM 752 O O . ALA A 1 95 ? -5.748 4.523 12.559 1.00 90.81 95 ALA A O 1
ATOM 753 N N . THR A 1 96 ? -5.740 4.310 14.792 1.00 91.62 96 THR A N 1
ATOM 754 C CA . THR A 1 96 ? -4.298 4.047 14.907 1.00 91.62 96 THR A CA 1
ATOM 755 C C . THR A 1 96 ? -3.911 2.754 14.193 1.00 91.62 96 THR A C 1
ATOM 757 O O . THR A 1 96 ? -2.918 2.725 13.467 1.00 91.62 96 THR A O 1
ATOM 760 N N . GLY A 1 97 ? -4.704 1.691 14.349 1.00 91.25 97 GLY A N 1
ATOM 761 C CA . GLY A 1 97 ? -4.478 0.423 13.661 1.00 91.25 97 GLY A CA 1
ATOM 762 C C . GLY A 1 97 ? -4.557 0.550 12.140 1.00 91.25 97 GLY A C 1
ATOM 763 O O . GLY A 1 97 ? -3.670 0.068 11.433 1.00 91.25 97 GLY A O 1
ATOM 764 N N . ARG A 1 98 ? -5.571 1.261 11.635 1.00 92.38 98 ARG A N 1
ATOM 765 C CA . ARG A 1 98 ? -5.730 1.559 10.202 1.00 92.38 98 ARG A CA 1
ATOM 766 C C . ARG A 1 98 ? -4.549 2.361 9.671 1.00 92.38 98 ARG A C 1
ATOM 768 O O . ARG A 1 98 ? -4.004 2.022 8.623 1.00 92.38 98 ARG A O 1
ATOM 775 N N . LEU A 1 99 ? -4.111 3.375 10.415 1.00 93.38 99 LEU A N 1
ATOM 776 C CA . LEU A 1 99 ? -3.001 4.239 10.024 1.00 93.38 99 LEU A CA 1
ATOM 777 C C . LEU A 1 99 ? -1.667 3.482 10.019 1.00 93.38 99 LEU A C 1
ATOM 779 O O . LEU A 1 99 ? -0.898 3.606 9.070 1.00 93.38 99 LEU A O 1
ATOM 783 N N . MET A 1 100 ? -1.416 2.629 11.015 1.00 93.50 100 MET A N 1
ATOM 784 C CA . MET A 1 100 ? -0.234 1.762 11.052 1.00 93.50 100 MET A CA 1
ATOM 785 C C . MET A 1 100 ? -0.179 0.833 9.830 1.00 93.50 100 MET A C 1
ATOM 787 O O . MET A 1 100 ? 0.846 0.770 9.150 1.00 93.50 100 MET A O 1
ATOM 791 N N . LEU A 1 101 ? -1.278 0.133 9.526 1.00 92.88 101 LEU A N 1
ATOM 792 C CA . LEU A 1 101 ? -1.359 -0.751 8.359 1.00 92.88 101 LEU A CA 1
ATOM 793 C C . LEU A 1 101 ? -1.184 0.030 7.055 1.00 92.88 101 LEU A C 1
ATOM 795 O O . LEU A 1 101 ? -0.437 -0.394 6.173 1.00 92.88 101 LEU A O 1
ATOM 799 N N . PHE A 1 102 ? -1.819 1.197 6.954 1.00 94.69 102 PHE A N 1
ATOM 800 C CA . PHE A 1 102 ? -1.677 2.091 5.815 1.00 94.69 102 PHE A CA 1
ATOM 801 C C . PHE A 1 102 ? -0.227 2.521 5.592 1.00 94.69 102 PHE A C 1
ATOM 803 O O . PHE A 1 102 ? 0.261 2.405 4.473 1.00 94.69 102 PHE A O 1
ATOM 810 N N . VAL A 1 103 ? 0.489 2.950 6.635 1.00 94.94 103 VAL A N 1
ATOM 811 C CA . VAL A 1 103 ? 1.894 3.375 6.524 1.00 94.94 103 VAL A CA 1
ATOM 812 C C . VAL A 1 103 ? 2.769 2.244 5.988 1.00 94.94 103 VAL A C 1
ATOM 814 O O . VAL A 1 103 ? 3.564 2.468 5.076 1.00 94.94 103 VAL A O 1
ATOM 817 N N . VAL A 1 104 ? 2.601 1.019 6.495 1.00 94.44 104 VAL A N 1
ATOM 818 C CA . VAL A 1 104 ? 3.369 -0.142 6.017 1.00 94.44 104 VAL A CA 1
ATOM 819 C C . VAL A 1 104 ? 3.060 -0.434 4.546 1.00 94.44 104 VAL A C 1
ATOM 821 O O . VAL A 1 104 ? 3.979 -0.624 3.746 1.00 94.44 104 VAL A O 1
ATOM 824 N N . ARG A 1 105 ? 1.779 -0.429 4.159 1.00 95.19 105 ARG A N 1
ATOM 825 C CA . ARG A 1 105 ? 1.364 -0.643 2.764 1.00 95.19 105 ARG A CA 1
ATOM 826 C C . ARG A 1 105 ? 1.891 0.451 1.843 1.00 95.19 105 ARG A C 1
ATOM 828 O O . ARG A 1 105 ? 2.449 0.144 0.793 1.00 95.19 105 ARG A O 1
ATOM 835 N N . LEU A 1 106 ? 1.771 1.711 2.246 1.00 94.88 106 LEU A N 1
ATOM 836 C CA . LEU A 1 106 ? 2.240 2.854 1.473 1.00 94.88 106 LEU A CA 1
ATOM 837 C C . LEU A 1 106 ? 3.760 2.816 1.291 1.00 94.88 106 LEU A C 1
ATOM 839 O O . LEU A 1 106 ? 4.250 3.096 0.201 1.00 94.88 106 LEU A O 1
ATOM 843 N N . LEU A 1 107 ? 4.509 2.414 2.320 1.00 95.19 107 LEU A N 1
ATOM 844 C CA . LEU A 1 107 ? 5.959 2.256 2.236 1.00 95.19 107 LEU A CA 1
ATOM 845 C C . LEU A 1 107 ? 6.345 1.174 1.219 1.00 95.19 107 LEU A C 1
ATOM 847 O O . LEU A 1 107 ? 7.185 1.415 0.354 1.00 95.19 107 LEU A O 1
ATOM 851 N N . VAL A 1 108 ? 5.686 0.013 1.260 1.00 94.62 108 VAL A N 1
ATOM 852 C CA . VAL A 1 108 ? 5.897 -1.059 0.273 1.00 94.62 108 VAL A CA 1
ATOM 853 C C . VAL A 1 108 ? 5.522 -0.599 -1.139 1.00 94.62 108 VAL A C 1
ATOM 855 O O . VAL A 1 108 ? 6.308 -0.780 -2.070 1.00 94.62 108 VAL A O 1
ATOM 858 N N . GLY A 1 109 ? 4.363 0.044 -1.302 1.00 94.31 109 GLY A N 1
ATOM 859 C CA . GLY A 1 109 ? 3.916 0.598 -2.581 1.00 94.31 109 GLY A CA 1
ATOM 860 C C . GLY A 1 109 ? 4.893 1.628 -3.148 1.00 94.31 109 GLY A C 1
ATOM 861 O O . GLY A 1 109 ? 5.254 1.548 -4.322 1.00 94.31 109 GLY A O 1
ATOM 862 N N . SER A 1 110 ? 5.394 2.530 -2.302 1.00 94.69 110 SER A N 1
ATOM 863 C CA . SER A 1 110 ? 6.380 3.555 -2.655 1.00 94.69 110 SER A CA 1
ATOM 864 C C . SER A 1 110 ? 7.713 2.954 -3.10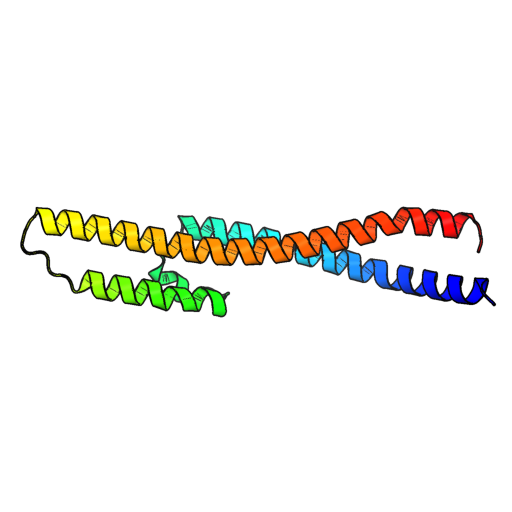4 1.00 94.69 110 SER A C 1
ATOM 866 O O . SER A 1 110 ? 8.262 3.376 -4.124 1.00 94.69 110 SER A O 1
ATOM 868 N N . ILE A 1 111 ? 8.216 1.924 -2.413 1.00 96.00 111 ILE A N 1
ATOM 869 C CA . ILE A 1 111 ? 9.440 1.215 -2.819 1.00 96.00 111 ILE A CA 1
ATOM 870 C C . ILE A 1 111 ? 9.257 0.605 -4.211 1.00 96.00 111 ILE A C 1
ATOM 872 O O . ILE A 1 111 ? 10.081 0.831 -5.097 1.00 96.00 111 ILE A O 1
ATOM 876 N N . ILE A 1 112 ? 8.166 -0.134 -4.425 1.00 94.75 112 ILE A N 1
ATOM 877 C CA . ILE A 1 112 ? 7.882 -0.796 -5.706 1.00 94.75 112 ILE A CA 1
ATOM 878 C C . ILE A 1 112 ? 7.754 0.239 -6.832 1.00 94.75 112 ILE A C 1
ATOM 880 O O . ILE A 1 112 ? 8.362 0.082 -7.895 1.00 94.75 112 ILE A O 1
ATOM 884 N N . LEU A 1 113 ? 7.018 1.324 -6.582 1.00 94.31 113 LEU A N 1
ATOM 885 C CA . LEU A 1 113 ? 6.825 2.418 -7.528 1.00 94.31 113 LEU A CA 1
ATOM 886 C C . LEU A 1 113 ? 8.155 3.096 -7.878 1.00 94.31 113 LEU A C 1
ATOM 888 O O . LEU A 1 113 ? 8.443 3.306 -9.056 1.00 94.31 113 LEU A O 1
ATOM 892 N N . THR A 1 114 ? 8.990 3.381 -6.878 1.00 94.62 114 THR A N 1
ATOM 893 C CA . THR A 1 114 ? 10.300 4.023 -7.057 1.00 94.62 114 THR A CA 1
ATOM 894 C C . THR A 1 114 ? 11.256 3.129 -7.843 1.00 94.62 114 THR A C 1
ATOM 896 O O . THR A 1 114 ? 11.936 3.609 -8.747 1.00 94.62 114 THR A O 1
ATOM 899 N N . VAL A 1 115 ? 11.279 1.820 -7.568 1.00 94.00 115 VAL A N 1
ATOM 900 C CA . VAL A 1 115 ? 12.076 0.855 -8.343 1.00 94.00 115 VAL A CA 1
ATOM 901 C C . VAL A 1 115 ? 11.597 0.798 -9.795 1.00 94.00 115 VAL A C 1
ATOM 903 O O . VAL A 1 115 ? 12.419 0.839 -10.713 1.00 94.00 115 VAL A O 1
ATOM 906 N N . GLY A 1 116 ? 10.281 0.761 -10.024 1.00 92.94 116 GLY A N 1
ATOM 907 C CA . GLY A 1 116 ? 9.701 0.817 -11.368 1.00 92.94 116 GLY A CA 1
ATOM 908 C C . GLY A 1 116 ? 10.097 2.091 -12.116 1.00 92.94 116 GLY A C 1
ATOM 909 O O . GLY A 1 116 ? 10.580 2.026 -13.249 1.00 92.94 116 GLY A O 1
ATOM 910 N N . LEU A 1 117 ? 9.986 3.244 -11.454 1.00 93.25 117 LEU A N 1
ATOM 911 C CA . LEU A 1 117 ? 10.379 4.538 -12.005 1.00 93.25 117 LEU A CA 1
ATOM 912 C C . LEU A 1 117 ? 11.881 4.601 -12.312 1.00 93.25 117 LEU A C 1
ATOM 914 O O . LEU A 1 117 ? 12.260 5.064 -13.384 1.00 93.25 117 LEU A O 1
ATOM 918 N N . ALA A 1 118 ? 12.739 4.091 -11.426 1.00 92.62 118 ALA A N 1
ATOM 919 C CA . ALA A 1 118 ? 14.183 4.041 -11.643 1.00 92.62 118 ALA A CA 1
ATOM 920 C C . ALA A 1 118 ? 14.548 3.163 -12.853 1.00 92.62 118 ALA A C 1
ATOM 922 O O . ALA A 1 118 ? 15.381 3.546 -13.678 1.00 92.62 118 ALA A O 1
ATOM 923 N N . LEU A 1 119 ? 13.892 2.011 -13.021 1.00 90.75 119 LEU A N 1
ATOM 924 C CA . LEU A 1 119 ? 14.073 1.151 -14.196 1.00 90.75 119 LEU A CA 1
ATOM 925 C C . LEU A 1 119 ? 13.618 1.841 -15.488 1.00 90.75 119 LEU A C 1
ATOM 927 O O . LEU A 1 119 ? 14.298 1.763 -16.513 1.00 90.75 119 LEU A O 1
ATOM 931 N N . LEU A 1 120 ? 12.500 2.565 -15.454 1.00 91.25 120 LEU A N 1
ATOM 932 C CA . LEU A 1 120 ? 12.034 3.349 -16.598 1.00 91.25 120 LEU A CA 1
ATOM 933 C C . LEU A 1 120 ? 12.992 4.500 -16.925 1.00 91.25 120 LEU A C 1
ATOM 935 O O . LEU A 1 120 ? 13.400 4.650 -18.073 1.00 91.25 120 LEU A O 1
ATOM 939 N N . ALA A 1 121 ? 13.416 5.269 -15.926 1.00 89.06 121 ALA A N 1
ATOM 940 C CA . ALA A 1 121 ? 14.343 6.380 -16.106 1.00 89.06 121 ALA A CA 1
ATOM 941 C C . ALA A 1 121 ? 15.683 5.906 -16.688 1.00 89.06 121 ALA A C 1
ATOM 943 O O . ALA A 1 121 ? 16.162 6.458 -17.679 1.00 89.06 121 ALA A O 1
ATOM 944 N N . THR A 1 122 ? 16.257 4.834 -16.135 1.00 86.56 122 THR A N 1
ATOM 945 C CA . THR A 1 122 ? 17.524 4.262 -16.619 1.00 86.56 122 THR A CA 1
ATOM 946 C C . THR A 1 122 ? 17.402 3.714 -18.041 1.00 86.56 122 THR A C 1
ATOM 948 O O . THR A 1 122 ? 18.268 3.971 -18.878 1.00 86.56 122 THR A O 1
ATOM 951 N N . THR A 1 123 ? 16.317 3.007 -18.366 1.00 83.81 123 THR A N 1
ATOM 952 C CA . THR A 1 123 ? 16.103 2.484 -19.726 1.00 83.81 123 THR A CA 1
ATOM 953 C C . THR A 1 123 ? 15.856 3.587 -20.754 1.00 83.81 123 TH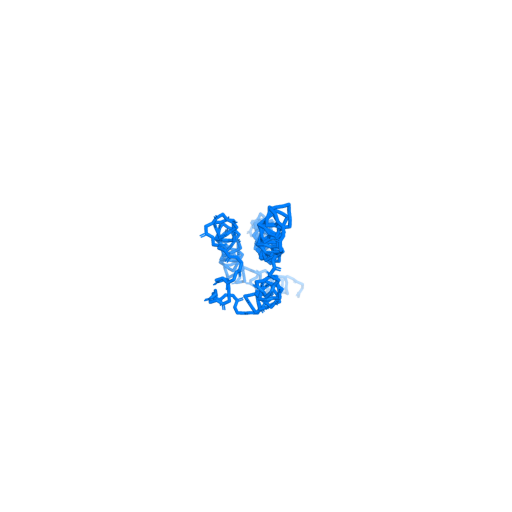R A C 1
ATOM 955 O O . THR A 1 123 ? 16.356 3.490 -21.880 1.00 83.81 123 THR A O 1
ATOM 958 N N . LEU A 1 124 ? 15.133 4.649 -20.388 1.00 82.31 124 LEU A N 1
ATOM 959 C CA . LEU A 1 124 ? 14.900 5.810 -21.247 1.00 82.31 124 LEU A CA 1
ATOM 960 C C . LEU A 1 124 ? 16.177 6.627 -21.461 1.00 82.31 124 LEU A C 1
ATOM 962 O O . LEU A 1 124 ? 16.475 6.968 -22.604 1.00 82.31 124 LEU A O 1
ATOM 966 N N . ALA A 1 125 ? 16.974 6.859 -20.416 1.00 81.00 125 ALA A N 1
ATOM 967 C CA . ALA A 1 125 ? 18.262 7.550 -20.517 1.00 81.00 125 ALA A CA 1
ATOM 968 C C . ALA A 1 125 ? 19.261 6.808 -21.428 1.00 81.00 125 ALA A C 1
ATOM 970 O O . ALA A 1 125 ? 20.068 7.427 -22.120 1.00 81.00 125 ALA A O 1
ATOM 971 N N . GLN A 1 126 ? 19.173 5.477 -21.504 1.00 75.88 126 GLN A N 1
ATOM 972 C CA . GLN A 1 126 ? 20.010 4.663 -22.393 1.00 75.88 126 GLN A CA 1
ATOM 973 C C . GLN A 1 126 ? 19.583 4.710 -23.873 1.00 75.88 126 GLN A C 1
ATOM 975 O O . GLN A 1 126 ? 20.394 4.407 -24.749 1.00 75.88 126 GLN A O 1
ATOM 980 N N . ARG A 1 127 ? 18.334 5.077 -24.203 1.00 68.81 127 ARG A N 1
ATOM 981 C CA . ARG A 1 127 ? 17.847 5.136 -25.600 1.00 68.81 127 ARG A CA 1
ATOM 982 C C . ARG A 1 127 ? 18.611 6.119 -26.504 1.00 68.81 127 ARG A C 1
ATOM 984 O O . ARG A 1 127 ? 19.003 5.686 -27.590 1.00 68.81 127 ARG A O 1
ATOM 991 N N . PRO A 1 128 ? 18.828 7.397 -26.133 1.00 65.00 128 PRO A N 1
ATOM 992 C CA . PRO A 1 128 ? 19.548 8.343 -26.987 1.00 65.00 128 PRO A CA 1
ATOM 993 C C . PRO A 1 128 ? 21.017 7.948 -27.174 1.00 65.00 128 PRO A C 1
ATOM 995 O O . PRO A 1 128 ? 21.518 8.022 -28.293 1.00 65.00 128 PRO A O 1
ATOM 998 N N . LEU A 1 129 ? 21.671 7.423 -26.130 1.00 63.81 129 LEU A N 1
ATOM 999 C CA . LEU A 1 129 ? 23.049 6.926 -26.206 1.00 63.81 129 LEU A CA 1
ATOM 1000 C C . LEU A 1 129 ? 23.184 5.793 -27.232 1.00 63.81 129 LEU A C 1
ATOM 1002 O O . LEU A 1 129 ? 24.034 5.859 -28.116 1.00 63.81 129 LEU A O 1
ATOM 1006 N N . LEU A 1 130 ? 22.286 4.801 -27.206 1.00 62.00 130 LEU A N 1
ATOM 1007 C CA . LEU A 1 130 ? 22.261 3.741 -28.224 1.00 62.00 130 LEU A CA 1
ATOM 1008 C C . LEU A 1 130 ? 21.969 4.273 -29.637 1.00 62.00 130 LEU A C 1
ATOM 1010 O O . LEU A 1 130 ? 22.438 3.698 -30.619 1.00 62.00 130 LEU A O 1
ATOM 1014 N N . GLY A 1 131 ? 21.189 5.351 -29.755 1.00 61.34 131 GLY A N 1
ATOM 1015 C CA . GLY A 1 131 ? 20.916 6.020 -31.027 1.00 61.34 131 GLY A CA 1
ATOM 1016 C C . GLY A 1 131 ? 22.155 6.693 -31.623 1.00 61.34 131 GLY A C 1
ATOM 1017 O O . GLY A 1 131 ? 22.385 6.579 -32.826 1.00 61.34 131 GLY A O 1
ATOM 1018 N N . ILE A 1 132 ? 22.969 7.333 -30.780 1.00 63.34 132 ILE A N 1
ATOM 1019 C CA . ILE A 1 132 ? 24.238 7.965 -31.164 1.00 63.34 132 ILE A CA 1
ATOM 1020 C C . ILE A 1 132 ? 25.249 6.901 -31.617 1.00 63.34 132 ILE A C 1
ATOM 1022 O O . ILE A 1 132 ? 25.768 7.006 -32.728 1.00 63.34 132 ILE A O 1
ATOM 1026 N N . PHE A 1 133 ? 25.439 5.822 -30.847 1.00 59.62 133 PHE A N 1
ATOM 1027 C CA . PHE A 1 133 ? 26.314 4.705 -31.245 1.00 59.62 133 PHE A CA 1
ATOM 1028 C C . PHE A 1 133 ? 25.889 4.072 -32.577 1.00 59.62 133 PHE A C 1
ATOM 1030 O O . PHE A 1 133 ? 26.723 3.796 -33.433 1.00 59.62 133 PHE A O 1
ATOM 1037 N N . ARG A 1 134 ? 24.579 3.916 -32.808 1.00 60.41 134 ARG A N 1
ATOM 1038 C CA . ARG A 1 134 ? 24.056 3.359 -34.064 1.00 60.41 134 ARG A CA 1
ATOM 1039 C C . ARG A 1 134 ? 24.280 4.276 -35.275 1.00 60.41 134 ARG A C 1
ATOM 1041 O O . ARG A 1 134 ? 24.413 3.765 -36.383 1.00 60.41 134 ARG A O 1
ATOM 1048 N N . ARG A 1 135 ? 24.302 5.603 -35.088 1.00 60.97 135 ARG A N 1
ATOM 1049 C CA . ARG A 1 135 ? 24.606 6.582 -36.154 1.00 60.97 135 ARG A CA 1
ATOM 1050 C C . ARG A 1 135 ? 26.104 6.701 -36.436 1.00 60.97 135 ARG A C 1
ATOM 1052 O O . ARG A 1 135 ? 26.466 6.955 -37.576 1.00 60.97 135 ARG A O 1
ATOM 1059 N N . LEU A 1 136 ? 26.949 6.475 -35.430 1.00 61.03 136 LEU A N 1
ATOM 1060 C CA . LEU A 1 136 ? 28.412 6.496 -35.560 1.00 61.03 136 LEU A CA 1
ATOM 1061 C C . LEU A 1 136 ? 28.998 5.262 -36.269 1.00 61.03 136 LEU A C 1
ATOM 1063 O O . LEU A 1 136 ? 30.186 5.260 -36.565 1.00 61.03 136 LEU A O 1
ATOM 1067 N N . ARG A 1 137 ? 28.178 4.248 -36.589 1.00 49.19 137 ARG A N 1
ATOM 1068 C CA . ARG A 1 137 ? 28.559 3.043 -37.351 1.00 49.19 137 ARG A CA 1
ATOM 1069 C C . ARG A 1 137 ? 29.834 2.365 -36.810 1.00 49.19 137 ARG A C 1
ATOM 1071 O O . ARG A 1 137 ? 30.723 2.007 -37.578 1.00 49.19 137 ARG A O 1
ATOM 1078 N N . ILE A 1 138 ? 29.856 2.171 -35.488 1.00 48.16 138 ILE A N 1
ATOM 1079 C CA . ILE A 1 138 ? 30.626 1.128 -34.787 1.00 48.16 138 ILE A CA 1
ATOM 1080 C C . ILE A 1 138 ? 29.693 -0.061 -34.545 1.00 48.16 138 ILE A C 1
ATOM 1082 O O . ILE A 1 138 ? 28.517 0.187 -34.177 1.00 48.16 138 ILE A O 1
#

Radius of gyration: 25.25 Å; chains: 1; bounding box: 60×21×73 Å

Secondary structure (DSSP, 8-state):
-HHHHHHHHHHHHHHHHHHHHHHHHHHHHHHHHHHHHHHHHHHH--GGGGGGSS-HHHHTTHHHHHHHHHHHHT----SHHHHHHHHHHHHHHHHHHHHHHHHHHHHHHHHHHHHHHHHHHHHHHHHHHHHHHHHTT-

Foldseek 3Di:
DVVVVVVVVLVVLVVVLVVLLVLLVVLQVVLVVLLVVLVCCLPPPFLCVLCPDPVNVLSVCSVVLNVVLVVLVPDDDPDPVSVVVSVVVNVVSRNVSSVVSSVVSNVVSVVSNVSSVVSNVVSVVVVVVSVVVVVVPD

Sequence (138 aa):
MLHERDARTLARVRKRQRPLLIAGTLLFLLGAVYSLWAVDRLHGTPAAEETAAFDRPIASLAKLVRAQQERLDRVQPLTQIERSLAVELRAQADATGRLMLFVVRLLVGSIILTVGLALLATTLAQRPLLGIFRRLRI